Protein AF-A0A525BVV4-F1 (afdb_monomer_lite)

Secondary structure (DSSP, 8-state):
--EEHHHHTTSEEEEEE-TTSPEEEP-GGGSTTEEESSTT--STTSEEEEGGG-PPTT--

pLDDT: mean 91.32, std 7.15, range [61.22, 96.44]

Radius of gyration: 11.52 Å; chains: 1; bounding box: 29×18×34 Å

Structure (mmCIF, N/CA/C/O backbone):
data_AF-A0A525BVV4-F1
#
_entry.id   AF-A0A525BVV4-F1
#
loop_
_atom_site.group_PDB
_atom_site.id
_atom_site.type_symbol
_atom_site.label_atom_id
_atom_site.label_alt_id
_atom_site.label_comp_id
_atom_site.label_asym_id
_atom_site.label_entity_id
_atom_site.label_seq_id
_atom_site.pdbx_PDB_ins_code
_atom_site.Cartn_x
_atom_site.Cartn_y
_atom_site.Cartn_z
_atom_site.occupancy
_atom_site.B_iso_or_equiv
_atom_site.auth_seq_id
_atom_site.auth_comp_id
_atom_site.auth_asym_id
_atom_site.auth_atom_id
_atom_site.pdbx_PDB_model_num
ATOM 1 N N . MET A 1 1 ? -7.073 -2.553 -6.403 1.00 83.38 1 MET A N 1
ATOM 2 C CA . MET A 1 1 ? -6.780 -1.204 -6.946 1.00 83.38 1 MET A CA 1
ATOM 3 C C . MET A 1 1 ? -5.277 -0.983 -6.878 1.00 83.38 1 MET A C 1
ATOM 5 O O . MET A 1 1 ? -4.707 -1.308 -5.846 1.00 83.38 1 MET A O 1
ATOM 9 N N . LEU A 1 2 ? -4.662 -0.497 -7.959 1.00 92.38 2 LEU A N 1
ATOM 10 C CA . LEU A 1 2 ? -3.231 -0.189 -8.037 1.00 92.38 2 LEU A CA 1
ATOM 11 C C . LEU A 1 2 ? -3.041 1.323 -7.831 1.00 92.38 2 LEU A C 1
ATOM 13 O O . LEU A 1 2 ? -3.530 2.092 -8.651 1.00 92.38 2 LEU A O 1
ATOM 17 N N . ILE A 1 3 ? -2.409 1.732 -6.731 1.00 94.62 3 ILE A N 1
ATOM 18 C CA . ILE A 1 3 ? -2.227 3.143 -6.320 1.00 94.62 3 ILE A CA 1
ATOM 19 C C . ILE A 1 3 ? -0.865 3.328 -5.653 1.00 94.62 3 ILE A C 1
ATOM 21 O O . ILE A 1 3 ? -0.275 2.339 -5.215 1.00 94.62 3 ILE A O 1
ATOM 25 N N . SER A 1 4 ? -0.376 4.567 -5.544 1.00 96.25 4 SER A N 1
ATOM 26 C CA . SER A 1 4 ? 0.827 4.828 -4.744 1.00 96.25 4 SER A CA 1
ATOM 27 C C . SER A 1 4 ? 0.600 4.498 -3.266 1.00 96.25 4 SER A C 1
ATOM 29 O O . SER A 1 4 ? -0.529 4.569 -2.765 1.00 96.25 4 SER A O 1
ATOM 31 N N . GLU A 1 5 ? 1.663 4.136 -2.546 1.00 96.00 5 GLU A N 1
ATOM 32 C CA . GLU A 1 5 ? 1.569 3.942 -1.095 1.00 96.00 5 GLU A CA 1
ATOM 33 C C . GLU A 1 5 ? 1.093 5.225 -0.401 1.00 96.00 5 GLU A C 1
ATOM 35 O O . GLU A 1 5 ? 0.218 5.172 0.470 1.00 96.00 5 GLU A O 1
ATOM 40 N N . LYS A 1 6 ? 1.609 6.380 -0.837 1.00 96.44 6 LYS A N 1
ATOM 41 C CA . LYS A 1 6 ? 1.199 7.696 -0.349 1.00 96.44 6 LYS A CA 1
ATOM 42 C C . LYS A 1 6 ? -0.312 7.863 -0.434 1.00 96.44 6 LYS A C 1
ATOM 44 O O . LYS A 1 6 ? -0.939 8.184 0.567 1.00 96.44 6 LYS A O 1
ATOM 49 N N . GLU A 1 7 ? -0.913 7.597 -1.592 1.00 96.44 7 GLU A N 1
ATOM 50 C CA . GLU A 1 7 ? -2.368 7.672 -1.761 1.00 96.44 7 GLU A CA 1
ATOM 51 C C . GLU A 1 7 ? -3.110 6.627 -0.925 1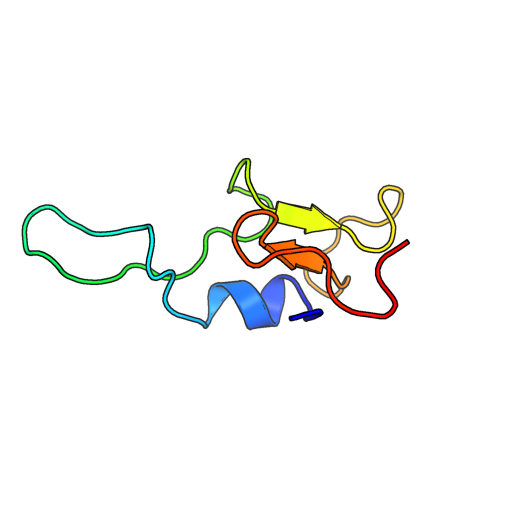.00 96.44 7 GLU A C 1
ATOM 53 O O . GLU A 1 7 ? -4.172 6.923 -0.377 1.00 96.44 7 GLU A O 1
ATOM 58 N N . ALA A 1 8 ? -2.571 5.410 -0.806 1.00 95.69 8 ALA A N 1
ATOM 59 C CA . ALA A 1 8 ? -3.194 4.352 -0.021 1.00 95.69 8 ALA A CA 1
ATOM 60 C C . ALA A 1 8 ? -3.344 4.753 1.449 1.00 95.69 8 ALA A C 1
ATOM 62 O O . ALA A 1 8 ? -4.413 4.546 2.024 1.00 95.69 8 ALA A O 1
ATOM 63 N N . ARG A 1 9 ? -2.320 5.389 2.032 1.00 96.06 9 ARG A N 1
ATOM 64 C CA . ARG A 1 9 ? -2.325 5.866 3.425 1.00 96.06 9 ARG A CA 1
ATOM 65 C C . ARG A 1 9 ? -3.374 6.947 3.716 1.00 96.06 9 ARG A C 1
ATOM 67 O O . ARG A 1 9 ? -3.694 7.160 4.877 1.00 96.06 9 ARG A O 1
ATOM 74 N N . PHE A 1 10 ? -3.965 7.579 2.700 1.00 95.81 10 PHE A N 1
ATOM 75 C CA . PHE A 1 10 ? -5.089 8.514 2.870 1.00 95.81 10 PHE A CA 1
ATOM 76 C C . PHE A 1 10 ? -6.469 7.858 2.709 1.00 95.81 10 PHE A C 1
ATOM 78 O O . PHE A 1 10 ? -7.491 8.540 2.782 1.00 95.81 10 PHE A O 1
ATOM 85 N N . LYS A 1 11 ? -6.536 6.539 2.495 1.00 94.62 11 LYS A N 1
ATOM 86 C CA . LYS A 1 11 ? -7.797 5.796 2.369 1.00 94.62 11 LYS A CA 1
ATOM 87 C C . LYS A 1 11 ? -8.088 4.984 3.620 1.00 94.62 11 LYS A C 1
ATOM 89 O O . LYS A 1 11 ? -7.184 4.404 4.220 1.00 94.62 11 LYS A O 1
ATOM 94 N N . TYR A 1 12 ? -9.362 4.895 3.985 1.00 95.69 12 TYR A N 1
ATOM 95 C CA . TYR A 1 12 ? -9.809 4.001 5.048 1.00 95.69 12 TYR A CA 1
ATOM 96 C C . TYR A 1 12 ? -9.630 2.533 4.646 1.00 95.69 12 TYR A C 1
ATOM 98 O O . TYR A 1 12 ? -9.946 2.135 3.524 1.00 95.69 12 TYR A O 1
ATOM 106 N N . CYS A 1 13 ? -9.129 1.725 5.576 1.00 94.56 13 CYS A N 1
ATOM 107 C CA . CYS A 1 13 ? -9.002 0.287 5.422 1.00 94.56 13 CYS A CA 1
ATOM 108 C C . CYS A 1 13 ? -10.248 -0.395 6.005 1.00 94.56 13 CYS A C 1
ATOM 110 O O . CYS A 1 13 ? -10.451 -0.324 7.216 1.00 94.56 13 CYS A O 1
ATOM 112 N N . PRO A 1 14 ? -11.050 -1.113 5.197 1.00 91.88 14 PRO A N 1
ATOM 113 C CA . PRO A 1 14 ? -12.260 -1.784 5.682 1.00 91.88 14 PRO A CA 1
ATOM 114 C C . PRO A 1 14 ? -11.966 -2.963 6.624 1.00 91.88 14 PRO A C 1
ATOM 116 O O . PRO A 1 14 ? -12.881 -3.494 7.238 1.00 91.88 14 PRO A O 1
ATOM 119 N N . LEU A 1 15 ? -10.701 -3.387 6.722 1.00 91.75 15 LEU A N 1
ATOM 120 C CA . LEU A 1 15 ? -10.254 -4.502 7.562 1.00 91.75 15 LEU A CA 1
ATOM 121 C C . LEU A 1 15 ? -9.537 -4.047 8.838 1.00 91.75 15 LEU A C 1
ATOM 123 O O . LEU A 1 15 ? -9.129 -4.886 9.635 1.00 91.75 15 LEU A O 1
ATOM 127 N N . LEU A 1 16 ? -9.317 -2.740 9.010 1.00 93.00 16 LEU A N 1
ATOM 128 C CA . LEU A 1 16 ? -8.610 -2.199 10.163 1.00 93.00 16 LEU A CA 1
ATOM 129 C C . LEU A 1 16 ? -9.557 -1.297 10.949 1.00 93.00 16 LEU A C 1
ATOM 131 O O . LEU A 1 16 ? -9.690 -0.110 10.650 1.00 93.00 16 LEU A O 1
ATOM 135 N N . THR A 1 17 ? -10.201 -1.878 11.954 1.00 93.88 17 THR A N 1
ATOM 136 C CA . THR A 1 17 ? -11.123 -1.192 12.859 1.00 93.88 17 THR A CA 1
ATOM 137 C C . THR A 1 17 ? -10.489 -0.940 14.226 1.00 93.88 17 THR A C 1
ATOM 139 O O . THR A 1 17 ? -9.543 -1.610 14.653 1.00 93.88 17 THR A O 1
ATOM 142 N N . THR A 1 18 ? -10.965 0.093 14.908 1.00 91.00 18 THR A N 1
ATOM 143 C CA . THR A 1 18 ? -10.771 0.292 16.347 1.00 91.00 18 THR A CA 1
ATOM 144 C C . THR A 1 18 ? -11.805 -0.512 17.142 1.00 91.00 18 THR A C 1
ATOM 146 O O . THR A 1 18 ? -12.735 -1.079 16.580 1.00 91.00 18 THR A O 1
ATOM 149 N N . HIS A 1 19 ? -11.663 -0.532 18.468 1.00 91.38 19 HIS A N 1
ATOM 150 C CA . HIS A 1 19 ? -12.651 -1.134 19.368 1.00 91.38 19 HIS A CA 1
ATOM 151 C C . HIS A 1 19 ? -14.030 -0.443 19.304 1.00 91.38 19 HIS A C 1
ATOM 153 O O . HIS A 1 19 ? -15.037 -1.056 19.625 1.00 91.38 19 HIS A O 1
ATOM 159 N 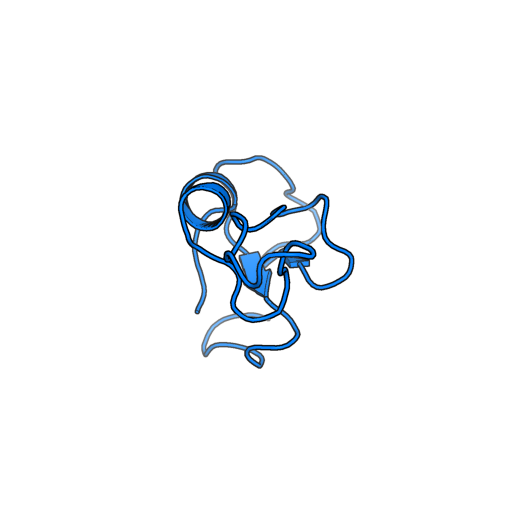N . ASP A 1 20 ? -14.089 0.832 18.911 1.00 93.44 20 ASP A N 1
ATOM 160 C CA . ASP A 1 20 ? -1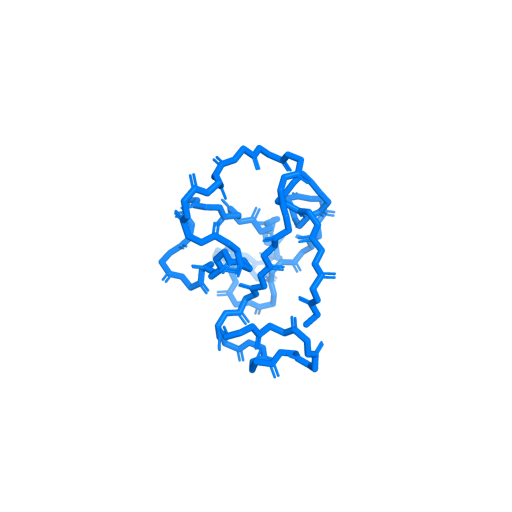5.330 1.593 18.705 1.00 93.44 20 ASP A CA 1
ATOM 161 C C . ASP A 1 20 ? -15.827 1.554 17.246 1.00 93.44 20 ASP A C 1
ATOM 163 O O . ASP A 1 20 ? -16.474 2.495 16.794 1.00 93.44 20 ASP A O 1
ATOM 167 N N . ASP A 1 21 ? -15.482 0.497 16.498 1.00 89.38 21 ASP A N 1
ATOM 168 C CA . ASP A 1 21 ? -15.904 0.229 15.111 1.00 89.38 21 ASP A CA 1
ATOM 169 C C . ASP A 1 21 ? -15.564 1.328 14.087 1.00 89.38 21 ASP A C 1
ATOM 171 O O . ASP A 1 21 ? -16.101 1.372 12.976 1.00 89.38 21 ASP A O 1
ATOM 175 N N . LYS A 1 22 ? -14.611 2.210 14.407 1.00 94.56 22 LYS A N 1
ATOM 176 C CA . LYS A 1 22 ? -14.121 3.214 13.459 1.00 94.56 22 LYS A CA 1
ATOM 177 C C . LYS A 1 22 ? -13.052 2.620 12.560 1.00 94.56 22 LYS A C 1
ATOM 179 O O . LYS A 1 22 ? -12.125 1.947 13.011 1.00 94.56 22 LYS A O 1
ATOM 184 N N . LEU A 1 23 ? -13.142 2.935 11.273 1.00 95.06 23 LEU A N 1
ATOM 185 C CA . LEU A 1 23 ? -12.116 2.567 10.306 1.00 95.06 23 LEU A CA 1
ATOM 186 C C . LEU A 1 23 ? -10.845 3.391 10.530 1.00 95.06 23 LEU A C 1
ATOM 188 O O . LEU A 1 23 ? -10.892 4.606 10.736 1.00 95.06 23 LEU A O 1
ATOM 192 N N . LYS A 1 24 ? -9.694 2.734 10.419 1.00 95.81 24 LYS A N 1
ATOM 193 C CA . LYS A 1 24 ? -8.382 3.383 10.373 1.00 95.81 24 LYS A CA 1
ATOM 194 C C . LYS A 1 24 ? -7.924 3.569 8.933 1.00 95.81 24 LYS A C 1
ATOM 196 O O . LYS A 1 24 ? -8.370 2.871 8.022 1.00 95.81 24 LYS A O 1
ATOM 201 N N . PHE A 1 25 ? -6.995 4.494 8.731 1.00 96.25 25 PHE A N 1
ATOM 202 C CA . PHE A 1 25 ? -6.302 4.623 7.456 1.00 96.25 25 PHE A CA 1
ATOM 203 C C . PHE A 1 25 ? -5.462 3.379 7.139 1.00 96.25 25 PHE A C 1
ATOM 205 O O . PHE A 1 25 ? -5.017 2.655 8.034 1.00 96.25 25 PHE A O 1
ATOM 212 N N . CYS A 1 26 ? -5.256 3.119 5.849 1.00 96.12 26 CYS A N 1
ATOM 213 C CA . CYS A 1 26 ? -4.369 2.059 5.391 1.00 96.12 26 CYS A CA 1
ATOM 214 C C . CYS A 1 26 ? -2.945 2.286 5.913 1.00 96.12 26 CYS A C 1
ATOM 216 O O . CYS A 1 26 ? -2.442 3.406 5.903 1.00 96.12 26 CYS A O 1
ATOM 218 N N . LEU A 1 27 ? -2.270 1.205 6.307 1.00 96.25 27 LEU A N 1
ATOM 219 C CA . LEU A 1 27 ? -0.888 1.271 6.794 1.00 96.25 27 LEU A CA 1
ATOM 220 C C . LEU A 1 27 ? 0.153 1.201 5.663 1.00 96.25 27 LEU A C 1
ATOM 222 O O . LEU A 1 27 ? 1.349 1.203 5.946 1.00 96.25 27 LEU A O 1
ATOM 226 N N . GLY A 1 28 ? -0.274 1.107 4.395 1.00 95.25 28 GLY A N 1
ATOM 227 C CA . GLY A 1 28 ? 0.634 0.960 3.254 1.00 95.25 28 GLY A CA 1
ATOM 228 C C . GLY A 1 28 ? 1.597 -0.213 3.454 1.00 95.25 28 GLY A C 1
ATOM 229 O O . GLY A 1 28 ? 1.179 -1.294 3.875 1.00 95.25 28 GLY A O 1
ATOM 230 N N . ALA A 1 29 ? 2.890 0.019 3.237 1.00 95.12 29 ALA A N 1
ATOM 231 C CA . ALA A 1 29 ? 3.954 -0.966 3.413 1.00 95.12 29 ALA A CA 1
ATOM 232 C C . ALA A 1 29 ? 4.117 -1.473 4.858 1.00 95.12 29 ALA A C 1
ATOM 234 O O . ALA A 1 29 ? 4.693 -2.539 5.063 1.00 95.12 29 ALA A O 1
ATOM 235 N N . GLY A 1 30 ? 3.571 -0.765 5.855 1.00 95.00 30 GLY A N 1
ATOM 236 C CA . GLY A 1 30 ? 3.485 -1.244 7.238 1.00 95.00 30 GLY A CA 1
ATOM 237 C C . GLY A 1 30 ? 2.437 -2.347 7.453 1.00 95.00 30 GLY A C 1
ATOM 238 O O . GLY A 1 30 ? 2.377 -2.943 8.525 1.00 95.00 30 GLY A O 1
ATOM 239 N N . CYS A 1 31 ? 1.596 -2.638 6.455 1.00 95.31 31 CYS A N 1
ATOM 240 C CA . CYS A 1 31 ? 0.639 -3.740 6.484 1.00 95.31 31 CYS A CA 1
ATOM 241 C C . CYS A 1 31 ? 1.214 -4.983 5.794 1.00 95.31 31 CYS A C 1
ATOM 243 O O . CYS A 1 31 ? 1.605 -4.924 4.629 1.00 95.31 31 CYS A O 1
ATOM 245 N N . MET A 1 32 ? 1.116 -6.152 6.438 1.00 94.88 32 MET A N 1
ATOM 246 C CA . MET A 1 32 ? 1.501 -7.440 5.834 1.00 94.88 32 MET A CA 1
ATOM 247 C C . MET A 1 32 ? 0.728 -7.784 4.552 1.00 94.88 32 MET A C 1
ATOM 249 O O . MET A 1 32 ? 1.136 -8.681 3.814 1.00 94.88 32 MET A O 1
ATOM 253 N N . MET A 1 33 ? -0.378 -7.090 4.269 1.00 95.00 33 MET A N 1
ATOM 254 C CA . MET A 1 33 ? -1.191 -7.311 3.074 1.00 95.00 33 MET A CA 1
ATOM 255 C C . MET A 1 33 ? -0.777 -6.427 1.896 1.00 95.00 33 MET A C 1
ATOM 257 O O . MET A 1 33 ? -1.252 -6.662 0.791 1.00 95.00 33 MET A O 1
ATOM 261 N N . TRP A 1 34 ? 0.096 -5.433 2.080 1.00 95.12 34 TRP A N 1
ATOM 262 C CA . TRP A 1 34 ? 0.545 -4.584 0.976 1.00 95.12 34 TRP A CA 1
ATOM 263 C C . TRP A 1 34 ? 1.459 -5.347 0.020 1.00 95.12 34 TRP A C 1
ATOM 265 O O . TRP A 1 34 ? 2.337 -6.112 0.430 1.00 95.12 34 TRP A O 1
ATOM 275 N N . ARG A 1 35 ? 1.234 -5.167 -1.278 1.00 94.94 35 ARG A N 1
ATOM 276 C CA . ARG A 1 35 ? 2.014 -5.783 -2.350 1.00 94.94 35 ARG A CA 1
ATOM 277 C C . ARG A 1 35 ? 2.478 -4.692 -3.296 1.00 94.94 35 ARG A C 1
ATOM 279 O O . ARG A 1 35 ? 1.664 -3.999 -3.900 1.00 94.94 35 ARG A O 1
ATOM 286 N N . TRP A 1 36 ? 3.790 -4.541 -3.413 1.00 94.25 36 TRP A N 1
ATOM 287 C CA . TRP A 1 36 ? 4.397 -3.623 -4.368 1.00 94.25 36 TRP A CA 1
ATOM 288 C C . TRP A 1 36 ? 4.180 -4.122 -5.792 1.00 94.25 36 TRP A C 1
ATOM 290 O O . TRP A 1 36 ? 4.298 -5.318 -6.052 1.00 94.25 36 TRP A O 1
ATOM 300 N N . LYS A 1 37 ? 3.900 -3.203 -6.722 1.00 93.06 37 LYS A N 1
ATOM 301 C CA . LYS A 1 37 ? 3.886 -3.518 -8.158 1.00 93.06 37 LYS A CA 1
ATOM 302 C C . LYS A 1 37 ? 5.268 -3.968 -8.629 1.00 93.06 37 LYS A C 1
ATOM 304 O O . LYS A 1 37 ? 5.377 -4.903 -9.408 1.00 93.06 37 LYS A O 1
ATOM 309 N N . ASN A 1 38 ? 6.298 -3.276 -8.143 1.00 90.94 38 ASN A N 1
ATOM 310 C CA . ASN A 1 38 ? 7.7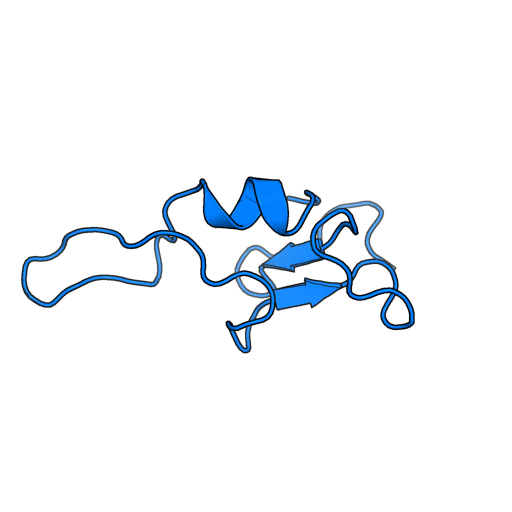00 -3.518 -8.448 1.00 90.94 38 ASN A CA 1
ATOM 311 C C . ASN A 1 38 ? 8.427 -3.776 -7.120 1.00 90.94 38 ASN A C 1
ATOM 313 O O . ASN A 1 38 ? 8.752 -2.815 -6.433 1.00 90.94 38 ASN A O 1
ATOM 317 N N . PRO A 1 39 ? 8.673 -5.033 -6.713 1.00 88.31 39 PRO A N 1
ATOM 318 C CA . PRO A 1 39 ? 9.245 -5.344 -5.397 1.00 88.31 39 PRO A CA 1
ATOM 319 C C . PRO A 1 39 ? 10.622 -4.731 -5.113 1.00 88.31 39 PRO A C 1
ATOM 321 O O . PRO A 1 39 ? 10.971 -4.583 -3.941 1.00 88.31 39 PRO A O 1
ATOM 324 N N . GLU A 1 40 ? 11.362 -4.369 -6.163 1.00 90.69 40 GLU A N 1
ATOM 325 C CA . GLU A 1 40 ? 12.663 -3.686 -6.107 1.00 90.69 40 GLU A CA 1
ATOM 326 C C . GLU A 1 40 ? 12.554 -2.190 -5.769 1.00 90.69 40 GLU A C 1
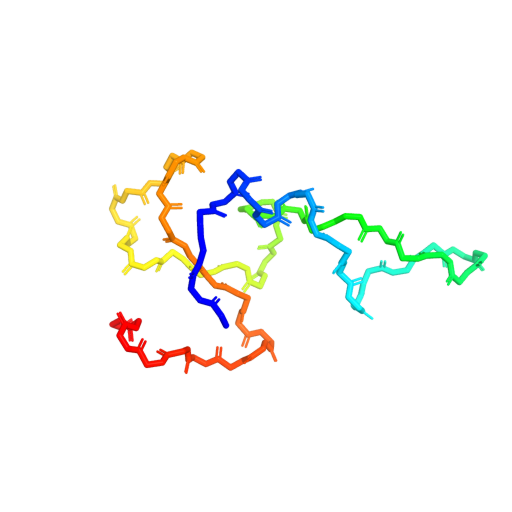ATOM 328 O O . GLU A 1 40 ? 13.544 -1.552 -5.427 1.00 90.69 40 GLU A O 1
ATOM 333 N N . ARG A 1 41 ? 11.351 -1.611 -5.872 1.00 88.31 41 ARG A N 1
ATOM 334 C CA . ARG A 1 41 ? 11.079 -0.190 -5.639 1.00 88.31 41 ARG A CA 1
ATOM 335 C C . ARG A 1 41 ? 9.989 -0.037 -4.581 1.00 88.31 41 ARG A C 1
ATOM 337 O O . ARG A 1 41 ? 8.846 -0.439 -4.798 1.00 88.31 41 ARG A O 1
ATOM 344 N N . ARG A 1 42 ? 10.371 0.468 -3.407 1.00 90.81 42 ARG A N 1
ATOM 345 C CA . ARG A 1 42 ? 9.524 0.511 -2.201 1.00 90.81 42 ARG A CA 1
ATOM 346 C C . ARG A 1 42 ? 9.496 1.899 -1.567 1.00 90.81 42 ARG A C 1
ATOM 348 O O . ARG A 1 42 ? 9.630 2.029 -0.353 1.00 90.81 42 ARG A O 1
ATOM 355 N N . GLU A 1 43 ? 9.381 2.929 -2.393 1.00 93.31 43 GLU A N 1
ATOM 356 C CA . GLU A 1 43 ? 9.229 4.308 -1.939 1.00 93.31 43 GLU A CA 1
ATOM 357 C C . GLU A 1 43 ? 7.746 4.686 -1.840 1.00 93.31 43 GLU A C 1
ATOM 359 O O . GLU A 1 43 ? 6.893 4.086 -2.492 1.00 93.31 43 GLU A O 1
ATOM 364 N N . GLU A 1 44 ? 7.411 5.731 -1.078 1.00 90.75 44 GLU A N 1
ATOM 365 C CA . GLU A 1 44 ? 6.004 6.117 -0.881 1.00 90.75 44 GLU A CA 1
ATOM 366 C C . GLU A 1 44 ? 5.288 6.509 -2.189 1.00 90.75 44 GLU A C 1
ATOM 368 O O . GLU A 1 44 ? 4.065 6.391 -2.306 1.00 90.75 44 GLU A O 1
ATOM 373 N N . ALA A 1 45 ? 6.045 6.989 -3.180 1.00 93.81 45 ALA A N 1
ATOM 374 C CA . ALA A 1 45 ? 5.534 7.328 -4.504 1.00 93.81 45 ALA A CA 1
ATOM 375 C C . ALA A 1 45 ? 5.315 6.094 -5.399 1.00 93.81 45 ALA A C 1
ATOM 377 O O . ALA A 1 45 ? 4.590 6.180 -6.394 1.00 93.81 45 ALA A O 1
ATOM 378 N N . ASP A 1 46 ? 5.916 4.950 -5.065 1.00 95.06 46 ASP A N 1
ATOM 379 C CA . ASP A 1 46 ? 5.771 3.734 -5.851 1.00 95.06 46 ASP A CA 1
ATOM 380 C C . ASP A 1 46 ? 4.383 3.116 -5.665 1.00 95.06 46 ASP A C 1
ATOM 382 O O . ASP A 1 46 ? 3.719 3.235 -4.632 1.00 95.06 46 ASP A O 1
ATOM 386 N N . SER A 1 47 ? 3.919 2.445 -6.718 1.00 94.94 47 SER A N 1
ATOM 387 C CA . SER A 1 47 ? 2.599 1.827 -6.733 1.00 94.94 47 SER A CA 1
ATOM 388 C C . SER A 1 47 ? 2.592 0.446 -6.090 1.00 94.94 47 SER A C 1
ATOM 390 O O . SER A 1 47 ? 3.486 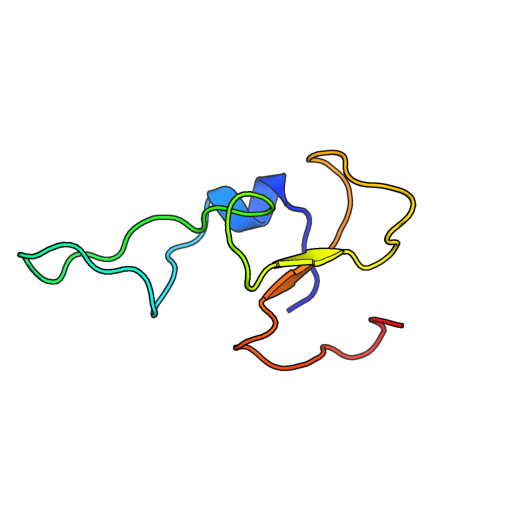-0.378 -6.296 1.00 94.94 47 SER A O 1
ATOM 392 N N . GLY A 1 48 ? 1.496 0.151 -5.409 1.00 94.69 48 GLY A N 1
ATOM 393 C CA . GLY A 1 48 ? 1.175 -1.159 -4.879 1.00 94.69 48 GLY A CA 1
ATOM 394 C C . GLY A 1 48 ? -0.329 -1.367 -4.781 1.00 94.69 48 GLY A C 1
ATOM 395 O O . GLY A 1 48 ? -1.141 -0.603 -5.312 1.00 94.69 48 GLY A O 1
ATOM 396 N N . TYR A 1 49 ? -0.706 -2.462 -4.144 1.00 95.19 49 TYR A N 1
ATOM 397 C CA . TYR A 1 49 ? -2.092 -2.843 -3.942 1.00 95.19 49 TYR A CA 1
ATOM 398 C C . TYR A 1 49 ? -2.257 -3.633 -2.645 1.00 95.19 49 TYR A C 1
ATOM 400 O O . TYR A 1 49 ? -1.315 -4.225 -2.118 1.00 95.19 49 TYR A O 1
ATOM 408 N N . CYS A 1 50 ? -3.484 -3.655 -2.127 1.00 95.06 50 CYS A N 1
ATOM 409 C CA . CYS A 1 50 ? -3.846 -4.521 -1.013 1.00 95.06 50 CYS A CA 1
ATOM 410 C C . CYS A 1 50 ? -4.076 -5.951 -1.517 1.00 95.06 50 CYS A C 1
ATOM 412 O O . CYS A 1 50 ? -4.956 -6.176 -2.346 1.00 95.06 50 CYS A O 1
ATOM 414 N N . GLY A 1 51 ? -3.340 -6.920 -0.974 1.00 92.81 51 GLY A N 1
ATOM 415 C CA . GLY A 1 51 ? -3.463 -8.340 -1.302 1.00 92.81 51 GLY A CA 1
ATOM 416 C C . GLY A 1 51 ? -4.834 -8.935 -0.969 1.00 92.81 51 GLY A C 1
ATOM 417 O O . GLY A 1 51 ? -5.284 -9.828 -1.678 1.00 92.81 51 GLY A O 1
ATOM 418 N N . GLN A 1 52 ? -5.543 -8.395 0.032 1.00 90.44 52 GLN A N 1
ATOM 419 C CA . GLN A 1 52 ? -6.917 -8.820 0.354 1.00 90.44 52 GLN A CA 1
ATOM 420 C C . GLN A 1 52 ? -7.961 -8.290 -0.629 1.00 90.44 52 GLN A C 1
ATOM 422 O O . GLN A 1 52 ? -9.033 -8.869 -0.753 1.00 90.44 52 GLN A O 1
ATOM 427 N N . SER A 1 53 ? -7.669 -7.200 -1.341 1.00 85.81 53 SER A N 1
ATOM 428 C CA . SER A 1 53 ? -8.567 -6.657 -2.368 1.00 85.81 53 SER A CA 1
ATOM 429 C C . SER A 1 53 ? -8.403 -7.354 -3.724 1.00 85.81 53 SER A C 1
ATOM 431 O O . SER A 1 53 ? -8.938 -6.872 -4.723 1.00 85.81 53 SER A O 1
ATOM 433 N N . GLY A 1 54 ? -7.645 -8.455 -3.768 1.00 80.75 54 GLY A N 1
ATOM 434 C CA . GLY A 1 54 ? -7.288 -9.169 -4.988 1.00 80.75 54 GLY A CA 1
ATOM 435 C C . GLY A 1 54 ? -6.194 -8.474 -5.801 1.00 80.75 54 GLY A C 1
ATOM 436 O O . GLY A 1 54 ? -5.836 -7.314 -5.567 1.00 80.75 54 GLY A O 1
ATOM 437 N N . ARG A 1 55 ? -5.649 -9.201 -6.784 1.00 83.69 55 ARG A N 1
ATOM 438 C CA . ARG A 1 55 ? -4.620 -8.678 -7.690 1.00 83.69 55 ARG A CA 1
ATOM 439 C C . ARG A 1 55 ? -5.274 -7.833 -8.794 1.00 83.69 55 ARG A C 1
ATOM 441 O O . ARG A 1 55 ? -6.048 -8.380 -9.578 1.00 83.69 55 ARG A O 1
ATOM 448 N N . PRO A 1 56 ? -5.001 -6.518 -8.877 1.00 83.12 56 PRO A N 1
ATOM 449 C CA . PRO A 1 56 ? -5.549 -5.681 -9.939 1.00 83.12 56 PRO A CA 1
ATOM 450 C C . PRO A 1 56 ? -4.925 -6.024 -11.299 1.00 83.12 56 PRO A C 1
ATOM 452 O O . PRO A 1 56 ? -3.781 -6.476 -11.372 1.00 83.12 56 PRO A O 1
ATOM 455 N N . ALA A 1 57 ? -5.655 -5.751 -12.383 1.00 76.75 57 ALA A N 1
ATOM 456 C CA . ALA A 1 57 ? -5.107 -5.831 -13.735 1.00 76.75 57 ALA A CA 1
ATOM 457 C C . ALA A 1 57 ? -3.852 -4.941 -13.851 1.00 76.75 57 ALA A C 1
ATOM 459 O O . ALA A 1 57 ? -3.876 -3.774 -13.460 1.00 76.75 57 ALA A O 1
ATOM 460 N N . GLY A 1 58 ? -2.747 -5.506 -14.346 1.00 68.56 58 GLY A N 1
ATOM 461 C CA . GLY A 1 58 ? -1.465 -4.801 -14.484 1.00 68.56 58 GLY A CA 1
ATOM 462 C C . GLY A 1 58 ? -0.551 -4.822 -13.249 1.00 68.56 58 GLY A C 1
ATOM 463 O O . GLY A 1 58 ? 0.513 -4.200 -13.285 1.00 68.56 58 GLY A O 1
ATOM 464 N N . ALA A 1 59 ? -0.926 -5.522 -12.174 1.00 68.38 59 ALA A N 1
ATOM 465 C CA . ALA A 1 59 ? 0.033 -5.975 -11.167 1.00 68.38 59 ALA A CA 1
ATOM 466 C C . ALA A 1 59 ? 0.667 -7.292 -11.643 1.00 68.38 59 ALA A C 1
ATOM 468 O O . ALA A 1 59 ? -0.058 -8.259 -11.895 1.00 68.38 59 ALA A O 1
ATOM 469 N N . LEU A 1 60 ? 1.994 -7.284 -11.812 1.00 61.22 60 LEU A N 1
ATOM 470 C CA . LEU A 1 60 ? 2.789 -8.462 -12.178 1.00 61.22 60 LEU A CA 1
ATOM 471 C C . LEU A 1 60 ? 2.749 -9.512 -11.056 1.00 61.22 60 LEU A C 1
ATOM 473 O O . LEU A 1 60 ? 2.752 -9.119 -9.867 1.00 61.22 60 LEU A O 1
#

Foldseek 3Di:
DKAFLLVQQVDWDCPDADPVRDTHGDPAVVDPQWAFLDPVDDDRRGIIDGNVVPDDPSRD

Sequence (60 aa):
MLISEKEARFKYCPLLTTHDDKLKFCLGAGCMMWRWKNPERREEADSGYCGQSGRPAGAL